Protein AF-X1URU6-F1 (afdb_monomer)

pLDDT: mean 82.84, std 11.63, range 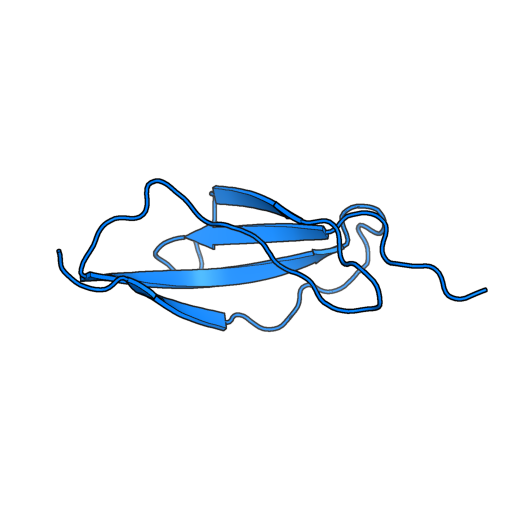[42.53, 94.44]

Foldseek 3Di:
DPPQLQKKWKFKDLDPVDRPDIDIWRADPNHTDDDDPPDDAQGKMKIWIGRPVDPVTDIDDIDIDHHHHD

Radius of gyration: 12.99 Å; Cα contacts (8 Å, |Δi|>4): 134; chains: 1; bounding box: 32×26×32 Å

Organism: NCBI:txid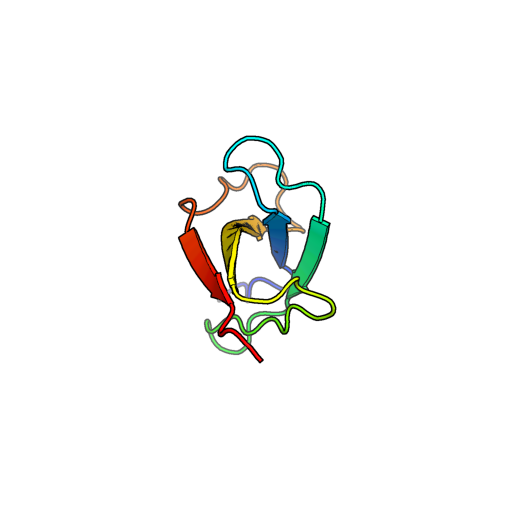412755

Secondary structure (DSSP, 8-state):
-------EEEEEESBTTB--EEEEE--BTTB------SPPTT-EEEEEEEESS-TTSPP-PPEEEEPPP-

Nearest PDB structures (foldseek):
  6mfa-assembly1_A  TM=6.689E-01  e=8.516E-01  Homo sapiens
  7nwl-assembly1_C  TM=6.523E-01  e=8.516E-01  Homo sapiens
  4gh7-assembly1_B  TM=6.664E-01  e=1.085E+00  Homo sapiens
  8oe0-assembly1_C  TM=5.296E-01  e=1.383E+00  Mus musculus
  2gee-assembly1_A  TM=5.667E-01  e=3.873E+00  Homo sapiens

Structure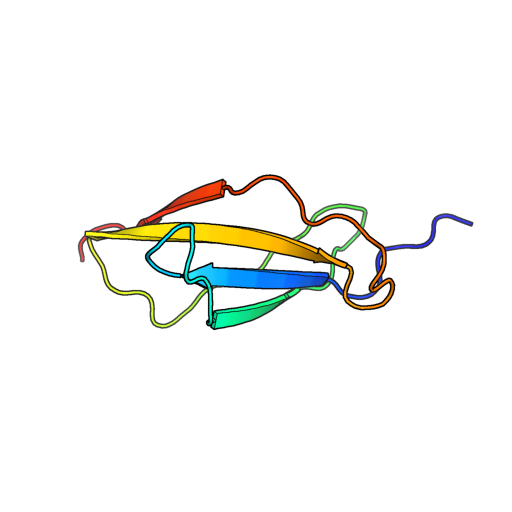 (mmCIF, N/CA/C/O backbone):
data_AF-X1URU6-F1
#
_entry.id   AF-X1URU6-F1
#
loop_
_atom_site.group_PDB
_atom_site.id
_atom_site.type_symbol
_atom_site.label_atom_id
_atom_site.label_alt_id
_atom_site.label_comp_id
_atom_site.label_asym_id
_atom_site.label_entity_id
_atom_site.label_seq_id
_atom_site.pdbx_PDB_ins_code
_atom_site.Cartn_x
_atom_site.Cartn_y
_atom_site.Cartn_z
_atom_site.occupancy
_atom_site.B_iso_or_equiv
_atom_site.auth_seq_id
_atom_site.auth_comp_id
_atom_site.auth_asym_id
_atom_site.auth_atom_id
_atom_site.pdbx_PDB_model_num
ATOM 1 N N . LYS A 1 1 ? 15.696 -12.570 -21.538 1.00 43.28 1 LYS A N 1
ATOM 2 C CA . LYS A 1 1 ? 15.859 -12.853 -20.096 1.00 43.28 1 LYS A CA 1
ATOM 3 C C . LYS A 1 1 ? 14.748 -12.086 -19.401 1.00 43.28 1 LYS A C 1
ATOM 5 O O . LYS A 1 1 ? 14.857 -10.875 -19.304 1.00 43.28 1 LYS A O 1
ATOM 10 N N . THR A 1 2 ? 13.627 -12.737 -19.096 1.00 42.53 2 THR A N 1
ATOM 11 C CA . THR A 1 2 ? 12.565 -12.105 -18.306 1.00 42.53 2 THR A CA 1
ATOM 12 C C . THR A 1 2 ? 13.125 -12.009 -16.903 1.00 42.53 2 THR A C 1
ATOM 14 O O . THR A 1 2 ? 13.265 -13.025 -16.227 1.00 42.53 2 THR A O 1
ATOM 17 N N . GLU A 1 3 ? 13.602 -10.833 -16.525 1.00 49.56 3 GLU A N 1
ATOM 18 C CA . GLU A 1 3 ? 14.007 -10.589 -15.151 1.00 49.56 3 GLU A CA 1
ATOM 19 C C . GLU A 1 3 ? 12.707 -10.557 -14.354 1.00 49.56 3 GLU A C 1
ATOM 21 O O . GLU A 1 3 ? 11.966 -9.580 -14.373 1.00 49.56 3 GLU A O 1
ATOM 26 N N . LEU A 1 4 ? 12.356 -11.713 -13.782 1.00 52.81 4 LEU A N 1
ATOM 27 C CA . LEU A 1 4 ? 11.357 -11.790 -12.729 1.00 52.81 4 LEU A CA 1
ATOM 28 C C . LEU A 1 4 ? 11.792 -10.764 -11.686 1.00 52.81 4 LEU A C 1
ATOM 30 O O . LEU A 1 4 ? 12.919 -10.865 -11.198 1.00 52.81 4 LEU A O 1
ATOM 34 N N . LEU A 1 5 ? 10.948 -9.770 -11.394 1.00 57.19 5 LEU A N 1
ATOM 35 C CA . LEU A 1 5 ? 11.162 -8.910 -10.234 1.00 57.19 5 LEU A CA 1
ATOM 36 C C . LEU A 1 5 ? 11.355 -9.845 -9.037 1.00 57.19 5 LEU A C 1
ATOM 38 O O . LEU A 1 5 ? 10.442 -10.561 -8.648 1.00 57.19 5 LEU A O 1
ATOM 42 N N . THR A 1 6 ? 12.571 -9.942 -8.516 1.00 67.81 6 THR A N 1
ATOM 43 C CA . THR A 1 6 ? 12.883 -10.962 -7.506 1.00 67.81 6 THR A CA 1
ATOM 44 C C . THR A 1 6 ? 12.424 -10.553 -6.109 1.00 67.81 6 THR A C 1
ATOM 46 O O . THR A 1 6 ? 12.276 -11.418 -5.254 1.00 67.81 6 THR A O 1
ATOM 49 N N . ALA A 1 7 ? 12.163 -9.261 -5.883 1.00 76.81 7 ALA A N 1
ATOM 50 C CA . ALA A 1 7 ? 11.571 -8.743 -4.654 1.00 76.81 7 ALA A CA 1
ATOM 51 C C . ALA A 1 7 ? 10.984 -7.338 -4.871 1.00 76.81 7 ALA A C 1
ATOM 53 O O . ALA A 1 7 ? 11.617 -6.478 -5.488 1.00 76.81 7 ALA A O 1
ATOM 54 N N . CYS A 1 8 ? 9.803 -7.096 -4.307 1.00 86.25 8 CYS A N 1
ATOM 55 C CA . CYS A 1 8 ? 9.144 -5.797 -4.249 1.00 86.25 8 CYS A CA 1
ATOM 56 C C . CYS A 1 8 ? 8.828 -5.452 -2.794 1.00 86.25 8 CYS A C 1
ATOM 58 O O . CYS A 1 8 ? 8.421 -6.320 -2.030 1.00 86.25 8 CYS A O 1
ATOM 60 N N . ASP A 1 9 ? 8.930 -4.180 -2.433 1.00 89.06 9 ASP A N 1
ATOM 61 C CA . ASP A 1 9 ? 8.473 -3.677 -1.142 1.00 89.06 9 ASP A CA 1
ATOM 62 C C . ASP A 1 9 ? 7.111 -2.985 -1.328 1.00 89.06 9 ASP A C 1
ATOM 64 O O . ASP A 1 9 ? 6.944 -2.070 -2.146 1.00 89.06 9 ASP A O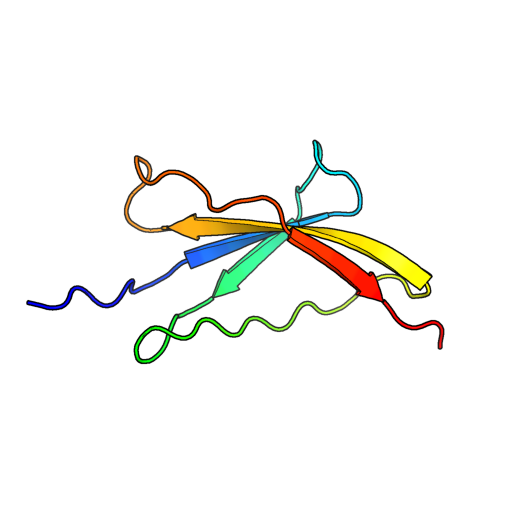 1
ATOM 68 N N . VAL A 1 10 ? 6.112 -3.444 -0.580 1.00 90.88 10 VAL A N 1
ATOM 69 C CA . VAL A 1 10 ? 4.763 -2.882 -0.511 1.00 90.88 10 VAL A CA 1
ATOM 70 C C . VAL A 1 10 ? 4.691 -1.954 0.683 1.00 90.88 10 VAL A C 1
ATOM 72 O O . VAL A 1 10 ? 4.653 -2.383 1.833 1.00 90.88 10 VAL A O 1
ATOM 75 N N . TYR A 1 11 ? 4.633 -0.662 0.408 1.00 91.50 11 TYR A N 1
ATOM 76 C CA . TYR A 1 11 ? 4.486 0.362 1.427 1.00 91.50 11 TYR A CA 1
ATOM 77 C C . TYR A 1 11 ? 3.014 0.652 1.634 1.00 91.50 11 TYR A C 1
ATOM 79 O O . TYR A 1 11 ? 2.307 0.917 0.665 1.00 91.50 11 TYR A O 1
ATOM 87 N N . TYR A 1 12 ? 2.554 0.653 2.879 1.00 93.25 12 TYR A N 1
ATOM 88 C CA . TYR A 1 12 ? 1.151 0.879 3.202 1.00 93.25 12 TYR A CA 1
ATOM 89 C C . TYR A 1 12 ? 0.965 1.713 4.473 1.00 93.25 12 TYR A C 1
ATOM 91 O O . TYR A 1 12 ? 1.881 1.922 5.269 1.00 93.25 12 TYR A O 1
ATOM 99 N N . GLY A 1 13 ? -0.236 2.263 4.637 1.00 92.94 13 GLY A N 1
ATOM 100 C CA . GLY A 1 13 ? -0.593 3.093 5.784 1.00 92.94 13 GLY A CA 1
ATOM 101 C C . GLY A 1 13 ? -1.974 3.721 5.645 1.00 92.94 13 GLY A C 1
ATOM 102 O O . GLY A 1 13 ? -2.624 3.619 4.613 1.00 92.94 13 GLY A O 1
ATOM 103 N N . THR A 1 14 ? -2.440 4.406 6.684 1.00 92.12 14 THR A N 1
ATOM 104 C CA . THR A 1 14 ? -3.787 5.016 6.713 1.00 92.12 14 THR A CA 1
ATOM 105 C C . THR A 1 14 ? -3.854 6.387 6.039 1.00 92.12 14 THR A C 1
ATOM 107 O O . THR A 1 14 ? -4.921 6.987 5.902 1.00 92.12 14 THR A O 1
ATOM 110 N N . LYS A 1 15 ? -2.706 6.917 5.607 1.00 91.12 15 LYS A N 1
ATOM 111 C CA . LYS A 1 15 ? -2.581 8.219 4.953 1.00 91.12 15 LYS A CA 1
ATOM 112 C C . LYS A 1 15 ? -1.755 8.086 3.684 1.00 91.12 15 LYS A C 1
ATOM 114 O O . LYS A 1 15 ? -0.661 7.533 3.705 1.00 91.12 15 LYS A O 1
ATOM 119 N N . ILE A 1 16 ? -2.224 8.719 2.614 1.00 87.69 16 ILE A N 1
ATOM 120 C CA . ILE A 1 16 ? -1.559 8.736 1.304 1.00 87.69 16 ILE A CA 1
ATOM 121 C C . ILE A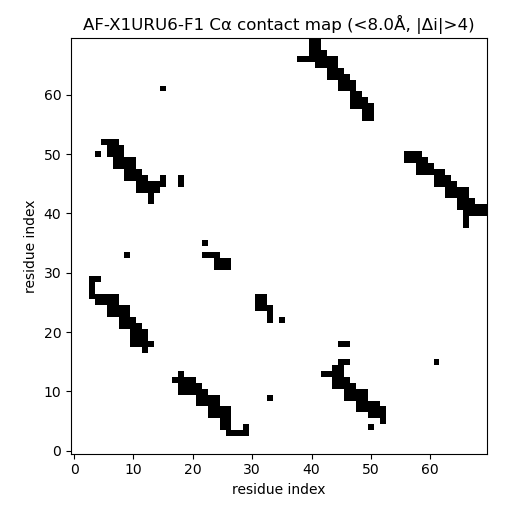 1 16 ? -0.151 9.367 1.317 1.00 87.69 16 ILE A C 1
ATOM 123 O O . ILE A 1 16 ? 0.651 9.142 0.418 1.00 87.69 16 ILE A O 1
ATOM 127 N N . THR A 1 17 ? 0.168 10.165 2.335 1.00 87.25 17 THR A N 1
ATOM 128 C CA . THR A 1 17 ? 1.484 10.799 2.515 1.00 87.25 17 THR A CA 1
ATOM 129 C C . THR A 1 17 ? 2.342 10.128 3.589 1.00 87.25 17 THR A C 1
ATOM 131 O O . THR A 1 17 ? 3.502 10.495 3.745 1.00 87.25 17 THR A O 1
ATOM 134 N N . ALA A 1 18 ? 1.793 9.161 4.329 1.00 85.50 18 ALA A N 1
ATOM 135 C CA . ALA A 1 18 ? 2.423 8.543 5.494 1.00 85.50 18 ALA A CA 1
ATOM 136 C C . ALA A 1 18 ? 2.185 7.023 5.488 1.00 85.50 18 ALA A C 1
ATOM 138 O O . ALA A 1 18 ? 1.465 6.471 6.320 1.00 85.50 18 ALA A O 1
ATOM 139 N N . MET A 1 19 ? 2.795 6.363 4.503 1.00 88.19 19 MET A N 1
ATOM 140 C CA . MET A 1 19 ? 2.861 4.906 4.382 1.00 88.19 19 MET A CA 1
ATOM 141 C C . MET A 1 19 ? 4.209 4.442 4.931 1.00 88.19 19 MET A C 1
ATOM 143 O O . MET A 1 19 ? 5.186 4.341 4.191 1.00 88.19 19 MET A O 1
ATOM 147 N N . PHE A 1 20 ? 4.277 4.292 6.255 1.00 86.25 20 PHE A N 1
ATOM 148 C CA . PHE A 1 20 ? 5.502 3.920 6.972 1.00 86.25 20 PHE A CA 1
ATOM 149 C C . PHE A 1 20 ? 5.644 2.412 7.160 1.00 86.25 20 PHE A C 1
ATOM 151 O O . PHE A 1 20 ? 6.736 1.931 7.451 1.00 86.25 20 PHE A O 1
ATOM 158 N N . ASN A 1 21 ? 4.551 1.669 7.009 1.00 90.44 21 ASN A N 1
ATOM 159 C CA . ASN A 1 21 ? 4.590 0.224 7.068 1.00 90.44 21 ASN A CA 1
ATOM 160 C C . ASN A 1 21 ? 5.084 -0.311 5.726 1.00 90.44 21 ASN A C 1
ATOM 162 O O . ASN A 1 21 ? 4.756 0.247 4.679 1.00 90.44 21 ASN A O 1
ATOM 166 N N . THR A 1 22 ? 5.888 -1.368 5.767 1.00 89.88 22 THR A N 1
ATOM 167 C CA . THR A 1 22 ? 6.453 -2.003 4.575 1.00 89.88 22 THR A CA 1
ATOM 168 C C . THR A 1 22 ? 6.344 -3.509 4.737 1.00 89.88 22 THR A C 1
ATOM 170 O O . THR A 1 22 ? 6.802 -4.027 5.749 1.00 89.88 22 THR A O 1
ATOM 173 N N . GLU A 1 23 ? 5.765 -4.182 3.751 1.00 90.50 23 GLU A N 1
ATOM 174 C CA . GLU A 1 23 ? 5.788 -5.638 3.617 1.00 90.50 23 GLU A CA 1
ATOM 175 C C . GLU A 1 23 ? 6.575 -6.022 2.368 1.00 90.50 23 GLU A C 1
ATOM 177 O O . GLU A 1 23 ? 6.465 -5.367 1.332 1.00 90.50 23 GLU A O 1
ATOM 182 N N . GLU A 1 24 ? 7.355 -7.092 2.445 1.00 88.00 24 GLU A N 1
ATOM 183 C CA . GLU A 1 24 ? 8.049 -7.625 1.275 1.00 88.00 24 GLU A CA 1
ATOM 184 C C . GLU A 1 24 ? 7.126 -8.586 0.522 1.00 88.00 24 GLU A C 1
ATOM 186 O O . GLU A 1 24 ? 6.478 -9.450 1.110 1.00 88.00 24 GLU A O 1
ATOM 191 N N . GLY A 1 25 ? 7.077 -8.445 -0.798 1.00 84.44 25 GLY A N 1
ATOM 192 C CA . GLY A 1 25 ? 6.364 -9.348 -1.682 1.00 84.44 25 GLY A CA 1
ATOM 193 C C . GLY A 1 25 ? 7.269 -9.886 -2.779 1.00 84.44 25 GLY A C 1
ATOM 194 O O . GLY A 1 25 ? 8.056 -9.157 -3.385 1.00 84.44 25 GLY A O 1
ATOM 195 N N . THR A 1 26 ? 7.124 -11.172 -3.077 1.00 83.44 26 THR A N 1
ATOM 196 C CA . THR A 1 26 ? 7.814 -11.822 -4.193 1.00 83.44 26 THR A CA 1
ATOM 197 C C . THR A 1 26 ? 6.801 -12.073 -5.304 1.00 83.44 26 THR A C 1
ATOM 199 O O . THR A 1 26 ? 5.910 -12.905 -5.123 1.00 83.44 26 THR A O 1
ATOM 202 N N . PRO A 1 27 ? 6.878 -11.371 -6.447 1.00 79.31 27 PRO A N 1
ATOM 203 C CA . PRO A 1 27 ? 5.964 -11.640 -7.541 1.00 79.31 27 PRO A CA 1
ATOM 204 C C . PRO A 1 27 ? 6.305 -12.981 -8.198 1.00 79.31 27 PRO A C 1
ATOM 206 O O . PRO A 1 27 ? 7.459 -13.279 -8.509 1.00 79.31 27 PRO A O 1
ATOM 209 N N . VAL A 1 28 ? 5.283 -13.797 -8.434 1.00 79.00 28 VAL A N 1
ATOM 210 C CA . VAL A 1 28 ? 5.392 -15.117 -9.057 1.00 79.00 28 VAL A CA 1
ATOM 211 C C . VAL A 1 28 ? 4.695 -15.052 -10.407 1.00 79.00 28 VAL A C 1
ATOM 213 O O . VAL A 1 28 ? 3.521 -14.719 -10.489 1.00 79.00 28 VAL A O 1
ATOM 216 N N . ALA A 1 29 ? 5.431 -15.336 -11.484 1.00 75.56 29 ALA A N 1
ATOM 217 C CA . ALA A 1 29 ? 4.918 -15.296 -12.861 1.00 75.56 29 ALA A CA 1
ATOM 218 C C . ALA A 1 29 ? 4.291 -13.949 -13.301 1.00 75.56 29 ALA A C 1
ATOM 220 O O . ALA A 1 29 ? 3.570 -13.905 -14.293 1.00 75.56 29 ALA A O 1
ATOM 221 N N . GLY A 1 30 ? 4.624 -12.848 -12.618 1.00 72.25 30 GLY A N 1
ATOM 222 C CA . GLY A 1 30 ? 4.090 -11.508 -12.893 1.00 72.25 30 GLY A CA 1
ATOM 223 C C . GLY A 1 30 ? 2.983 -11.063 -11.935 1.00 72.25 30 GLY A C 1
ATOM 224 O O . GLY A 1 30 ? 2.680 -9.873 -11.895 1.00 72.25 30 GLY A O 1
ATOM 225 N N . ASP A 1 31 ? 2.448 -11.972 -11.120 1.00 79.00 31 ASP A N 1
ATOM 226 C CA . ASP A 1 31 ? 1.456 -11.665 -10.093 1.00 79.00 31 ASP A CA 1
ATOM 227 C C . ASP A 1 31 ? 2.128 -11.441 -8.735 1.00 79.00 31 ASP A C 1
ATOM 229 O O . ASP A 1 31 ? 2.924 -12.259 -8.275 1.00 79.00 31 ASP A O 1
ATOM 233 N N . LEU A 1 32 ? 1.796 -10.332 -8.071 1.00 83.00 32 LEU A N 1
ATOM 234 C CA . LEU A 1 32 ? 2.252 -10.019 -6.717 1.00 83.00 32 LEU A CA 1
ATOM 235 C C . LEU A 1 32 ? 1.103 -10.227 -5.730 1.00 83.00 32 LEU A C 1
ATOM 237 O O . LEU A 1 32 ? 0.070 -9.571 -5.837 1.00 83.00 32 LEU A O 1
ATOM 241 N N . SER A 1 33 ? 1.304 -11.102 -4.747 1.00 84.06 33 SER A N 1
ATOM 242 C CA . SER A 1 33 ? 0.377 -11.299 -3.629 1.00 84.06 33 SER A CA 1
ATOM 243 C C . SER A 1 33 ? 1.102 -11.017 -2.318 1.00 84.06 33 SER A C 1
ATOM 245 O O . SER A 1 33 ? 2.160 -11.589 -2.071 1.00 84.06 33 SER A O 1
ATOM 247 N N . VAL A 1 34 ? 0.546 -10.121 -1.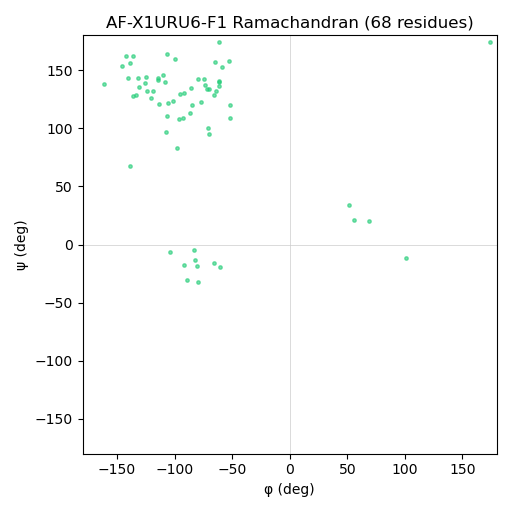500 1.00 86.38 34 VAL A N 1
ATOM 248 C CA . VAL A 1 34 ? 1.092 -9.741 -0.189 1.00 86.38 34 VAL A CA 1
ATOM 249 C C . VAL A 1 34 ? -0.037 -9.730 0.829 1.00 86.38 34 VAL A C 1
ATOM 251 O O . VAL A 1 34 ? -1.075 -9.106 0.606 1.00 86.38 34 VAL A O 1
ATOM 254 N N . GLU A 1 35 ? 0.170 -10.421 1.945 1.00 87.38 35 GLU A N 1
ATOM 255 C CA . GLU A 1 35 ? -0.785 -10.477 3.048 1.00 87.38 35 GLU A CA 1
ATOM 256 C C . GLU A 1 35 ? -0.462 -9.390 4.077 1.00 87.38 35 GLU A C 1
ATOM 258 O O . GLU A 1 35 ? 0.522 -9.467 4.807 1.00 87.38 35 GLU A O 1
ATOM 263 N N . LEU A 1 36 ? -1.313 -8.366 4.150 1.00 86.94 36 LEU A N 1
ATOM 264 C CA . LEU A 1 36 ? -1.210 -7.316 5.161 1.00 86.94 36 LEU A CA 1
ATOM 265 C C . LEU A 1 36 ? -1.959 -7.749 6.427 1.00 86.94 36 LEU A C 1
ATOM 267 O O . LEU A 1 36 ? -3.187 -7.847 6.426 1.00 86.94 36 LEU A O 1
ATOM 271 N N . THR A 1 37 ? -1.233 -7.984 7.519 1.00 86.62 37 THR A N 1
ATOM 272 C CA . THR A 1 37 ? -1.814 -8.408 8.806 1.00 86.62 37 THR A CA 1
ATOM 273 C C . THR A 1 37 ? -1.812 -7.278 9.842 1.00 86.62 37 THR A C 1
ATOM 275 O O . THR A 1 37 ? -1.165 -6.245 9.668 1.00 86.62 3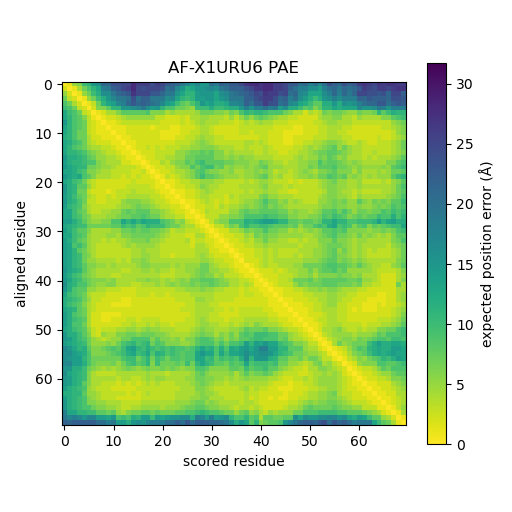7 THR A O 1
ATOM 278 N N . GLY A 1 38 ? -2.596 -7.433 10.917 1.00 84.7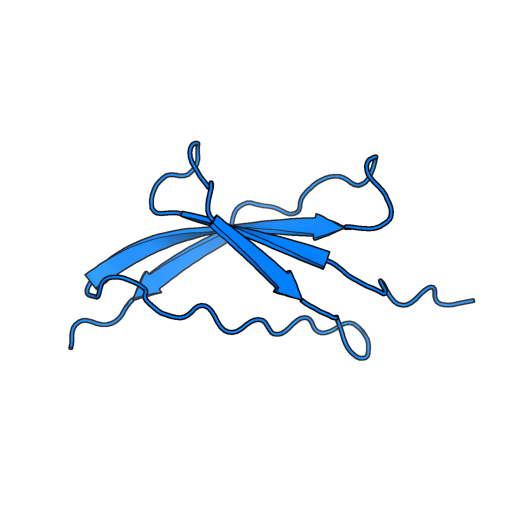5 38 GLY A N 1
ATOM 279 C CA . GLY A 1 38 ? -2.664 -6.447 12.008 1.00 84.75 38 GLY A CA 1
ATOM 280 C C . GLY A 1 38 ? -3.322 -5.113 11.633 1.00 84.75 38 GLY A C 1
ATOM 281 O O . GLY A 1 38 ? -3.107 -4.104 12.305 1.00 84.75 38 GLY A O 1
ATOM 282 N N . LEU A 1 39 ? -4.112 -5.083 10.558 1.00 88.25 39 LEU A N 1
ATOM 283 C CA . LEU A 1 39 ? -4.818 -3.883 10.126 1.00 88.25 39 LEU A CA 1
ATOM 284 C C . LEU A 1 39 ? -6.013 -3.589 11.037 1.00 88.25 39 LEU A C 1
ATOM 286 O O . LEU A 1 39 ? -6.727 -4.487 11.478 1.00 88.25 39 LEU A O 1
ATOM 290 N N . THR A 1 40 ? -6.254 -2.307 11.293 1.00 89.75 40 THR A N 1
ATOM 291 C CA . THR A 1 40 ? -7.440 -1.860 12.025 1.00 89.75 40 THR A CA 1
ATOM 292 C C . THR A 1 40 ? -8.673 -2.065 11.150 1.00 89.75 40 THR A C 1
ATOM 294 O O . THR A 1 40 ? -8.643 -1.716 9.972 1.00 89.75 40 THR A O 1
ATOM 297 N N . ALA A 1 41 ? -9.746 -2.635 11.700 1.00 89.56 41 ALA A N 1
ATOM 298 C CA . ALA A 1 41 ? -11.015 -2.829 10.997 1.00 89.56 41 ALA A CA 1
ATOM 299 C C . ALA A 1 41 ? -11.685 -1.484 10.645 1.00 89.56 41 ALA A C 1
ATOM 301 O O . ALA A 1 41 ? -11.409 -0.468 11.289 1.00 89.56 41 ALA A O 1
ATOM 302 N N . SER A 1 42 ? -12.558 -1.463 9.630 1.00 90.56 42 SER A N 1
ATOM 303 C CA . SER A 1 42 ? -13.275 -0.257 9.171 1.00 90.56 42 SER A CA 1
ATOM 304 C C . SER A 1 42 ? -12.355 0.943 8.895 1.00 90.56 42 SER A C 1
ATOM 306 O O . SER A 1 42 ? -12.703 2.095 9.167 1.00 90.56 42 SER A O 1
ATOM 308 N N . THR A 1 43 ? -11.141 0.681 8.409 1.00 91.12 43 THR A N 1
ATOM 309 C CA . THR A 1 43 ? -10.112 1.700 8.204 1.00 91.12 43 THR A CA 1
ATOM 310 C C . THR A 1 43 ? -9.646 1.683 6.760 1.00 91.12 43 THR A C 1
ATOM 312 O O . THR A 1 43 ? -9.321 0.637 6.196 1.00 91.12 43 THR A O 1
ATOM 315 N N . LYS A 1 44 ? -9.581 2.872 6.158 1.00 92.81 44 LYS A N 1
ATOM 316 C CA . LYS A 1 44 ? -9.029 3.046 4.818 1.00 92.81 44 LYS A CA 1
ATOM 317 C C . LYS A 1 44 ? -7.506 3.014 4.866 1.00 92.81 44 LYS A C 1
ATOM 319 O O . LYS A 1 44 ? -6.879 3.844 5.526 1.00 92.81 44 LYS A O 1
ATOM 324 N N . TYR A 1 45 ? -6.932 2.095 4.108 1.00 93.56 45 TYR A N 1
ATOM 325 C CA . TYR A 1 45 ? -5.503 1.969 3.884 1.00 93.56 45 TYR A CA 1
ATOM 326 C C . TYR A 1 45 ? -5.158 2.354 2.451 1.00 93.56 45 TYR A C 1
ATOM 328 O O . TYR A 1 45 ? -5.917 2.117 1.514 1.00 93.56 45 TYR A O 1
ATOM 336 N N . TYR A 1 46 ? -3.990 2.958 2.298 1.00 94.44 46 TYR A N 1
ATOM 337 C CA . TYR A 1 46 ? -3.351 3.286 1.037 1.00 94.44 46 TYR A CA 1
ATOM 338 C C . TYR A 1 46 ? -2.076 2.469 0.938 1.00 94.44 46 TYR A C 1
ATOM 340 O O . TYR A 1 46 ? -1.406 2.273 1.953 1.00 94.44 46 TYR A O 1
ATOM 348 N N . PHE A 1 47 ? -1.739 2.018 -0.263 1.00 92.62 47 PHE A N 1
ATOM 349 C CA . PHE A 1 47 ? -0.496 1.308 -0.506 1.00 92.62 47 PHE A CA 1
ATOM 350 C C . PHE A 1 47 ? 0.087 1.615 -1.884 1.00 92.62 47 PHE A C 1
ATOM 352 O O . PHE A 1 47 ? -0.632 1.962 -2.821 1.00 92.62 47 PHE A O 1
ATOM 359 N N . TYR A 1 48 ? 1.400 1.480 -2.011 1.00 91.19 48 TYR A N 1
ATOM 360 C CA . TYR A 1 48 ? 2.105 1.453 -3.287 1.00 91.19 48 TYR A CA 1
ATOM 361 C C . TYR A 1 48 ? 3.183 0.380 -3.250 1.00 91.19 48 TYR A C 1
ATOM 363 O O . TYR A 1 48 ? 3.681 0.008 -2.191 1.00 91.19 48 TYR A O 1
ATOM 371 N N . ILE A 1 49 ? 3.562 -0.091 -4.426 1.00 88.88 49 ILE A N 1
ATOM 372 C CA . ILE A 1 49 ? 4.588 -1.107 -4.597 1.00 88.88 49 ILE A CA 1
ATOM 373 C C . ILE A 1 49 ? 5.819 -0.420 -5.180 1.00 88.88 49 ILE A C 1
ATOM 375 O O . ILE A 1 49 ? 5.709 0.464 -6.037 1.00 88.88 49 ILE A O 1
ATOM 379 N N . LYS A 1 50 ? 7.001 -0.806 -4.713 1.00 86.75 50 LYS A N 1
ATOM 380 C CA . LYS A 1 50 ? 8.275 -0.374 -5.277 1.00 86.75 50 LYS A CA 1
ATOM 381 C C . LYS A 1 50 ? 9.174 -1.586 -5.485 1.00 86.75 50 LYS A C 1
ATOM 383 O O . LYS A 1 50 ? 9.169 -2.500 -4.669 1.00 86.75 50 LYS A O 1
ATOM 388 N N . ASP A 1 51 ? 9.947 -1.583 -6.565 1.00 84.94 51 ASP A N 1
ATOM 389 C CA . ASP A 1 51 ? 10.996 -2.583 -6.745 1.00 84.94 51 ASP A CA 1
ATOM 390 C C . ASP A 1 51 ? 12.060 -2.412 -5.649 1.00 84.94 51 ASP A C 1
ATOM 392 O O . ASP A 1 51 ? 12.496 -1.291 -5.356 1.00 84.94 51 ASP A O 1
ATOM 396 N N . LYS A 1 52 ? 12.432 -3.522 -5.009 1.00 81.81 52 LYS A N 1
ATOM 397 C CA . LYS A 1 52 ? 13.414 -3.528 -3.921 1.00 81.81 52 LYS A CA 1
ATOM 398 C C . LYS A 1 52 ? 14.848 -3.473 -4.440 1.00 81.81 52 LYS A C 1
ATOM 400 O O . LYS A 1 52 ? 15.736 -2.936 -3.780 1.00 81.81 52 LYS A O 1
ATOM 405 N N . LEU A 1 53 ? 15.086 -4.066 -5.605 1.00 76.94 53 LEU A N 1
ATOM 406 C CA . LEU A 1 53 ? 16.413 -4.271 -6.177 1.00 76.94 53 LEU A CA 1
ATOM 407 C C . LEU A 1 53 ? 16.851 -3.087 -7.032 1.00 76.94 53 LEU A C 1
ATOM 409 O O . LEU A 1 53 ? 18.041 -2.777 -7.082 1.00 76.94 53 LEU A O 1
ATOM 413 N N . ASP A 1 54 ? 15.900 -2.399 -7.657 1.00 77.12 54 ASP A N 1
ATOM 414 C CA . ASP A 1 54 ? 16.151 -1.210 -8.449 1.00 77.12 54 ASP A CA 1
ATOM 415 C C . ASP A 1 54 ? 15.653 0.055 -7.721 1.00 77.12 54 ASP A C 1
ATOM 417 O O . ASP A 1 54 ? 14.486 0.444 -7.813 1.00 77.12 54 ASP A O 1
ATOM 421 N N . PRO A 1 55 ? 16.535 0.779 -7.007 1.00 67.62 55 PRO A N 1
ATOM 422 C CA . PRO A 1 55 ? 16.145 1.978 -6.266 1.00 67.62 55 PRO A CA 1
ATOM 423 C C . PRO A 1 55 ? 15.686 3.132 -7.171 1.00 67.62 55 PRO A C 1
ATOM 425 O O . PRO A 1 55 ? 15.063 4.076 -6.669 1.00 67.62 55 PRO A O 1
ATOM 428 N N . LYS A 1 56 ? 15.996 3.061 -8.477 1.00 73.69 56 LYS A N 1
ATOM 429 C CA . LYS A 1 56 ? 15.577 4.011 -9.517 1.00 73.69 56 LYS A CA 1
ATOM 430 C C . LYS A 1 56 ? 14.171 3.727 -10.041 1.00 73.69 56 LYS A C 1
ATOM 432 O O . LYS A 1 56 ? 13.597 4.600 -10.695 1.00 73.69 56 LYS A O 1
ATOM 437 N N . SER A 1 57 ? 13.611 2.560 -9.741 1.00 76.44 57 SER A N 1
ATOM 438 C CA . SER A 1 57 ? 12.294 2.180 -10.208 1.00 76.44 57 SER A CA 1
ATOM 439 C C . SER A 1 57 ? 11.263 3.090 -9.577 1.00 76.44 57 SER A C 1
ATOM 441 O O . SER A 1 57 ? 11.232 3.329 -8.362 1.00 76.44 57 SER A O 1
ATOM 443 N N . ALA A 1 58 ? 10.425 3.645 -10.447 1.00 77.44 58 ALA A N 1
ATOM 444 C CA . ALA A 1 58 ? 9.285 4.415 -10.016 1.00 77.44 58 ALA A CA 1
ATOM 445 C C . ALA A 1 58 ? 8.368 3.500 -9.199 1.00 77.44 58 ALA A C 1
ATOM 447 O O . ALA A 1 58 ? 8.113 2.355 -9.569 1.00 77.44 58 ALA A O 1
ATOM 448 N N . ARG A 1 59 ? 7.862 4.021 -8.082 1.00 84.25 59 ARG A N 1
ATOM 449 C CA . ARG A 1 59 ? 6.755 3.375 -7.376 1.00 84.25 59 ARG A CA 1
ATOM 450 C C . ARG A 1 59 ? 5.548 3.257 -8.302 1.00 84.25 59 ARG A C 1
ATOM 452 O O . ARG A 1 59 ? 5.350 4.099 -9.183 1.00 84.25 59 ARG A O 1
ATOM 459 N N . THR A 1 60 ? 4.713 2.261 -8.053 1.00 86.06 60 THR A N 1
ATOM 460 C CA . THR A 1 60 ? 3.404 2.167 -8.696 1.00 86.06 60 THR A CA 1
ATOM 461 C C . THR A 1 60 ? 2.524 3.366 -8.335 1.00 86.06 60 THR A C 1
ATOM 463 O O . THR A 1 60 ? 2.850 4.182 -7.464 1.00 86.06 60 THR A O 1
ATOM 466 N N . GLY A 1 61 ? 1.349 3.438 -8.966 1.00 88.44 61 GLY A N 1
ATOM 467 C CA . GLY A 1 61 ? 0.260 4.260 -8.450 1.00 88.44 61 GLY A CA 1
ATOM 468 C C . GLY A 1 61 ? -0.046 3.930 -6.985 1.00 88.44 61 GLY A C 1
ATOM 469 O O . GLY A 1 61 ? 0.289 2.851 -6.487 1.00 88.44 61 GLY A O 1
ATOM 470 N N . ILE A 1 62 ? -0.667 4.885 -6.298 1.00 91.81 62 ILE A N 1
ATOM 471 C CA . ILE A 1 62 ? -1.173 4.671 -4.945 1.00 91.81 62 ILE A CA 1
ATOM 472 C C . ILE A 1 62 ? -2.555 4.040 -5.076 1.00 91.81 62 ILE A C 1
ATOM 474 O O . ILE A 1 62 ? -3.464 4.627 -5.661 1.00 91.81 62 ILE A O 1
ATOM 478 N N . TYR A 1 63 ? -2.693 2.854 -4.512 1.00 92.25 63 TYR A N 1
ATOM 479 C CA . TYR A 1 63 ? -3.940 2.120 -4.401 1.00 92.25 63 TYR A CA 1
ATOM 480 C C . TYR A 1 63 ? -4.525 2.310 -3.007 1.00 92.25 63 TYR A C 1
ATOM 482 O O . TYR A 1 63 ? -3.818 2.679 -2.069 1.00 92.25 63 TYR A O 1
ATOM 490 N N . SER A 1 64 ? -5.824 2.067 -2.855 1.00 92.94 64 SER A N 1
ATOM 491 C CA . SER A 1 64 ? -6.479 2.115 -1.551 1.00 92.94 64 SER A CA 1
ATOM 492 C C . SER A 1 64 ? -7.499 1.004 -1.405 1.00 92.94 64 SER A C 1
ATOM 494 O O . SER A 1 64 ? -8.225 0.714 -2.354 1.00 92.94 64 SER A O 1
ATOM 496 N N . PHE A 1 65 ? -7.595 0.455 -0.204 1.00 90.38 65 PHE A N 1
ATOM 497 C CA . PHE A 1 65 ? -8.621 -0.500 0.187 1.00 90.38 65 PHE A CA 1
ATOM 498 C C . PHE A 1 65 ? -9.151 -0.136 1.573 1.00 90.38 65 PHE A C 1
ATOM 500 O O . PHE A 1 65 ? -8.534 0.633 2.311 1.00 90.38 65 PHE A O 1
ATOM 507 N N . GLU A 1 66 ? -10.312 -0.668 1.920 1.00 92.62 66 GLU A N 1
ATOM 508 C CA . GLU A 1 66 ? -10.904 -0.498 3.239 1.00 92.62 66 GLU A CA 1
ATOM 509 C C . GLU A 1 66 ? -11.051 -1.869 3.879 1.00 92.62 66 GLU A C 1
ATOM 511 O O . GLU A 1 66 ? -11.487 -2.821 3.231 1.00 92.62 66 GLU A O 1
ATOM 516 N N . THR A 1 67 ? -10.623 -1.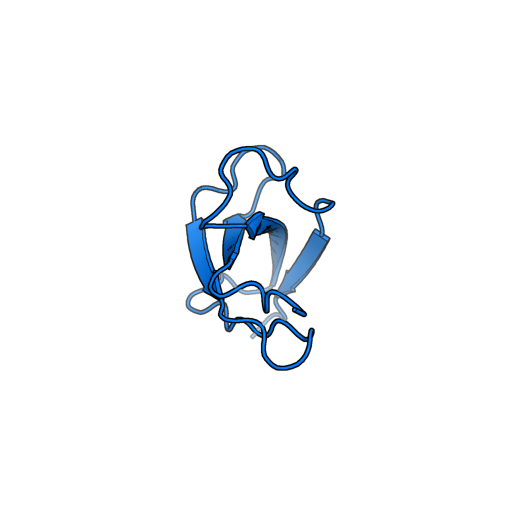985 5.129 1.00 89.12 67 THR A N 1
ATOM 517 C CA . THR A 1 67 ? -10.797 -3.218 5.890 1.00 89.12 67 THR A CA 1
ATOM 518 C C . THR A 1 67 ? -12.255 -3.371 6.293 1.00 89.12 67 THR A C 1
ATOM 520 O O . THR A 1 67 ? -12.895 -2.420 6.743 1.00 89.12 67 THR A O 1
ATOM 523 N N . THR A 1 68 ? -12.787 -4.584 6.172 1.00 85.69 68 THR A N 1
ATOM 524 C CA . THR A 1 68 ? -14.135 -4.888 6.652 1.00 85.69 68 THR A CA 1
ATOM 525 C C . THR A 1 68 ? -14.205 -4.669 8.164 1.00 85.69 68 THR A C 1
ATOM 527 O O . THR A 1 68 ? -13.254 -4.974 8.890 1.00 85.69 68 THR A O 1
ATOM 530 N N . ALA A 1 69 ? -15.316 -4.112 8.645 1.00 72.69 69 ALA A N 1
ATOM 531 C CA . ALA A 1 69 ? -15.632 -4.137 10.068 1.00 72.69 69 ALA A CA 1
ATOM 532 C C . ALA A 1 69 ? -15.769 -5.600 10.533 1.00 72.69 69 ALA A C 1
ATOM 534 O O . ALA A 1 69 ? -16.299 -6.426 9.788 1.00 72.69 69 ALA A O 1
ATOM 535 N N . VAL A 1 70 ? -15.257 -5.911 11.727 1.00 64.31 70 VAL A N 1
ATOM 536 C CA . VAL A 1 70 ? -15.460 -7.217 12.385 1.00 64.31 70 VAL A CA 1
ATOM 537 C C . VAL A 1 70 ? -16.882 -7.309 12.919 1.00 64.31 70 VAL A C 1
ATOM 539 O O . VAL A 1 70 ? -17.357 -6.284 13.460 1.00 64.31 70 VAL A O 1
#

Mean predicted aligned error: 6.4 Å

Solvent-accessible surface area (backbone atoms only — not comparable to full-atom values): 4280 Å² total; per-residue (Å²): 131,86,77,66,61,78,38,30,36,37,30,26,27,73,36,92,88,53,47,80,46,72,46,81,27,56,42,58,99,84,49,71,67,72,88,84,75,93,70,64,58,65,35,59,34,26,33,33,43,28,50,61,84,43,86,84,50,71,58,54,71,79,46,72,53,66,39,68,68,128

Sequence (70 aa):
KTELLTACDVYYGTKITAMFNTEEGTPVAGDLSVELTGLTASTKYYFYIKDKLDPKSARTGIYSFETTAV